Protein AF-A0A834NPL3-F1 (afdb_monomer_lite)

pLDDT: mean 85.64, std 10.73, range [50.91, 97.0]

Sequence (136 aa):
MNFRSSIQLGEKVRLIFNPFYLKINKVISTVKNYGMPEKFKGTILERWGNYWKNLYIDYKEVTIETIKDCKSHPIRTSIYSTGSTYYLYKHNPDEDSFREHLLENAIKLMQVGETIRNEISVQHVEILEKYYNEGL

InterPro domains:
  IPR019322 Mitochondrial import inner membrane translocase subunit Tim29 [PF10171] (36-135)
  IPR019322 Mitochondrial import inner membrane translocase subunit Tim29 [PTHR21435] (29-135)

Organism: Vespula germanica (NCBI:txid30212)

Secondary structure (DSSP, 8-state):
--HHHHHHHHHHHHHHHHHHHHHHHHHHHHHHH-PPPGGGTTSHHHHHHHHHHHHHHHHHHHHHHHHHHHHHSHHHHHHHHHHHHHHHHHT---HHHHHHHHHHHHHHHHHS-GGGS-HHHHHHHHHHHHHHHHT-

Radius of gyration: 26.58 Å; chains: 1; bounding box: 46×53×66 Å

Structure (mmCIF, N/CA/C/O backbone):
data_AF-A0A834NPL3-F1
#
_entry.id   AF-A0A834NPL3-F1
#
loop_
_atom_site.group_PDB
_atom_site.id
_atom_site.type_symbol
_atom_site.label_atom_id
_atom_site.label_alt_id
_atom_site.label_comp_id
_atom_site.label_asym_id
_atom_site.label_entity_id
_atom_site.label_seq_id
_atom_site.pdbx_PDB_ins_code
_atom_site.Cartn_x
_atom_site.Cartn_y
_atom_site.Cartn_z
_atom_site.occupancy
_atom_site.B_iso_or_equiv
_atom_site.auth_seq_id
_atom_site.auth_comp_id
_atom_site.auth_asym_id
_atom_site.auth_atom_id
_atom_site.pdbx_PDB_model_num
ATOM 1 N N . MET A 1 1 ? -13.826 -30.489 -10.780 1.00 50.91 1 MET A N 1
ATOM 2 C CA . MET A 1 1 ? -13.382 -29.671 -11.932 1.00 50.91 1 MET A CA 1
ATOM 3 C C . MET A 1 1 ? -12.616 -30.590 -12.880 1.00 50.91 1 MET A C 1
ATOM 5 O O . MET A 1 1 ? -11.667 -31.218 -12.437 1.00 50.91 1 MET A O 1
ATOM 9 N N . ASN A 1 2 ? -13.081 -30.787 -14.119 1.00 55.06 2 ASN A N 1
ATOM 10 C CA . ASN A 1 2 ? -12.541 -31.815 -15.027 1.00 55.06 2 ASN A CA 1
ATOM 11 C C . ASN A 1 2 ? -11.184 -31.391 -15.623 1.00 55.06 2 ASN A C 1
ATOM 13 O O . ASN A 1 2 ? -11.044 -30.251 -16.060 1.00 55.06 2 ASN A O 1
ATOM 17 N N . PHE A 1 3 ? -10.219 -32.308 -15.742 1.00 55.22 3 PHE A N 1
ATOM 18 C CA . PHE A 1 3 ? -8.883 -32.068 -16.331 1.00 55.22 3 PHE A CA 1
ATOM 19 C C . PHE A 1 3 ? -8.929 -31.422 -17.735 1.00 55.22 3 PHE A C 1
ATOM 21 O O . PHE A 1 3 ? -8.100 -30.593 -18.101 1.00 55.22 3 PHE A O 1
ATOM 28 N N . ARG A 1 4 ? -9.974 -31.728 -18.512 1.00 60.25 4 ARG A N 1
ATOM 29 C CA . ARG A 1 4 ? -10.231 -31.124 -19.830 1.00 60.25 4 ARG A CA 1
ATOM 30 C C . ARG A 1 4 ? -10.608 -29.635 -19.751 1.00 60.25 4 ARG A C 1
ATOM 32 O O . ARG A 1 4 ? -10.244 -28.865 -20.634 1.00 60.25 4 ARG A O 1
ATOM 39 N N . SER A 1 5 ? -11.301 -29.226 -18.685 1.00 60.44 5 SER A N 1
ATOM 40 C CA . SER A 1 5 ? -11.709 -27.830 -18.463 1.00 60.44 5 SER A CA 1
ATOM 41 C C . SER A 1 5 ? -10.553 -26.938 -18.001 1.00 60.44 5 SER A C 1
ATOM 43 O O . SER A 1 5 ? -10.475 -25.786 -18.418 1.00 60.44 5 SER A O 1
ATOM 45 N N . SER A 1 6 ? -9.601 -27.473 -17.225 1.00 57.19 6 SER A N 1
ATOM 46 C CA . SER A 1 6 ? -8.390 -26.739 -16.831 1.00 57.19 6 SER A CA 1
ATOM 47 C C . SER A 1 6 ? -7.437 -26.510 -18.009 1.00 57.19 6 SER A C 1
ATOM 49 O O . SER A 1 6 ? -6.859 -25.430 -18.116 1.00 57.19 6 SER A O 1
ATOM 51 N N . ILE A 1 7 ? -7.324 -27.471 -18.935 1.00 61.69 7 ILE A N 1
ATOM 52 C CA . ILE A 1 7 ? -6.523 -27.316 -20.164 1.00 61.69 7 ILE A CA 1
ATOM 53 C C . ILE A 1 7 ? -7.130 -26.244 -21.084 1.00 61.69 7 ILE A C 1
ATOM 55 O O . ILE A 1 7 ? -6.421 -25.338 -21.518 1.00 61.69 7 ILE A O 1
ATOM 59 N N . GLN A 1 8 ? -8.448 -26.273 -21.312 1.00 65.81 8 GLN A N 1
ATOM 60 C CA . GLN A 1 8 ? -9.131 -25.254 -22.123 1.00 65.81 8 GLN A CA 1
ATOM 61 C C . GLN A 1 8 ? -9.025 -23.839 -21.534 1.00 65.81 8 GLN A C 1
ATOM 63 O O . GLN A 1 8 ? -8.908 -22.864 -22.279 1.00 65.81 8 GLN A O 1
ATOM 68 N N . LEU A 1 9 ? -9.061 -23.709 -20.205 1.00 63.19 9 LEU A N 1
ATOM 69 C CA . LEU A 1 9 ? -8.868 -22.424 -19.534 1.00 63.19 9 LEU A CA 1
ATOM 70 C C . LEU A 1 9 ? -7.439 -21.898 -19.742 1.00 63.19 9 LEU A C 1
ATOM 72 O O . LEU A 1 9 ? -7.266 -20.730 -20.086 1.00 63.19 9 LEU A O 1
ATOM 76 N N . GLY A 1 10 ? -6.430 -22.766 -19.609 1.00 65.12 10 GLY A N 1
ATOM 77 C CA . GLY A 1 10 ? -5.029 -22.422 -19.868 1.00 65.12 10 GLY A CA 1
ATOM 78 C C . GLY A 1 10 ? -4.787 -21.931 -21.299 1.00 65.12 10 GLY A C 1
ATOM 79 O O . GLY A 1 10 ? -4.093 -20.932 -21.503 1.00 65.12 10 GLY A O 1
ATOM 80 N N . GLU A 1 11 ? -5.415 -22.563 -22.293 1.00 66.44 11 GLU A N 1
ATOM 81 C CA . GLU A 1 11 ? -5.319 -22.131 -23.693 1.00 66.44 11 GLU A CA 1
ATOM 82 C C . GLU A 1 11 ? -6.018 -20.790 -23.957 1.00 66.44 11 GLU A C 1
ATOM 84 O O . GLU A 1 11 ? -5.444 -19.922 -24.615 1.00 66.44 11 GLU A O 1
ATOM 89 N N . LYS A 1 12 ? -7.208 -20.554 -23.389 1.00 66.31 12 LYS A N 1
ATOM 90 C CA . LYS A 1 12 ? -7.906 -19.259 -23.511 1.00 66.31 12 LYS A CA 1
ATOM 91 C C . LYS A 1 12 ? -7.125 -18.112 -22.873 1.00 66.31 12 LYS A C 1
ATOM 93 O O . LYS A 1 12 ? -6.987 -17.047 -23.475 1.00 66.31 12 LYS A O 1
ATOM 98 N N . VAL A 1 13 ? -6.561 -18.336 -21.686 1.00 65.50 13 VAL A N 1
ATOM 99 C CA . VAL A 1 13 ? -5.682 -17.362 -21.022 1.00 65.50 13 VAL A CA 1
ATOM 100 C C . VAL A 1 13 ? -4.447 -17.096 -21.887 1.00 65.50 13 VAL A C 1
ATOM 102 O O . VAL A 1 13 ? -4.065 -15.946 -22.099 1.00 65.50 13 VAL A O 1
ATOM 105 N N . ARG A 1 14 ? -3.843 -18.130 -22.478 1.00 64.38 14 ARG A N 1
ATOM 106 C CA . ARG A 1 14 ? -2.709 -17.957 -23.395 1.00 64.38 14 ARG A CA 1
ATOM 107 C C . ARG A 1 14 ? -3.069 -17.090 -24.608 1.00 64.38 14 ARG A C 1
ATOM 109 O O . ARG A 1 14 ? -2.278 -16.217 -24.964 1.00 64.38 14 ARG A O 1
ATOM 116 N N . LEU A 1 15 ? -4.251 -17.279 -25.197 1.00 66.00 15 LEU A N 1
ATOM 117 C CA . LEU A 1 15 ? -4.718 -16.528 -26.370 1.00 66.00 15 LEU A CA 1
ATOM 118 C C . LEU A 1 15 ? -4.986 -15.043 -26.085 1.00 66.00 15 LEU A C 1
ATOM 120 O O . LEU A 1 15 ? -4.658 -14.209 -26.922 1.00 66.00 15 LEU A O 1
ATOM 124 N N . ILE A 1 16 ? -5.518 -14.695 -24.910 1.00 67.62 16 ILE A N 1
ATOM 125 C CA . ILE A 1 16 ? -5.796 -13.294 -24.536 1.00 67.62 16 ILE A CA 1
ATOM 126 C C . ILE A 1 16 ? -4.499 -12.535 -24.213 1.00 67.62 16 ILE A C 1
ATOM 128 O O . ILE A 1 16 ? -4.332 -11.373 -24.582 1.00 67.62 16 ILE A O 1
ATOM 132 N N . PHE A 1 17 ? -3.542 -13.191 -23.554 1.00 66.25 17 PHE A N 1
ATOM 133 C CA . PHE A 1 17 ? -2.327 -12.526 -23.079 1.00 66.25 17 PHE A CA 1
ATOM 134 C C . PHE A 1 17 ? -1.218 -12.403 -24.131 1.00 66.25 17 PHE A C 1
ATOM 136 O O . PHE A 1 17 ? -0.402 -11.487 -24.040 1.00 66.25 17 PHE A O 1
ATOM 143 N N . ASN A 1 18 ? -1.149 -13.304 -25.112 1.00 71.69 18 ASN A N 1
ATOM 144 C CA . ASN A 1 18 ? -0.121 -13.264 -26.155 1.00 71.69 18 ASN A CA 1
ATOM 145 C C . ASN A 1 18 ? -0.133 -11.966 -27.001 1.00 71.69 18 ASN A C 1
ATOM 147 O O . ASN A 1 18 ? 0.921 -11.339 -27.129 1.00 71.69 18 ASN A O 1
ATOM 151 N N . PRO A 1 19 ? -1.282 -11.480 -27.518 1.00 74.12 19 PRO A N 1
ATOM 152 C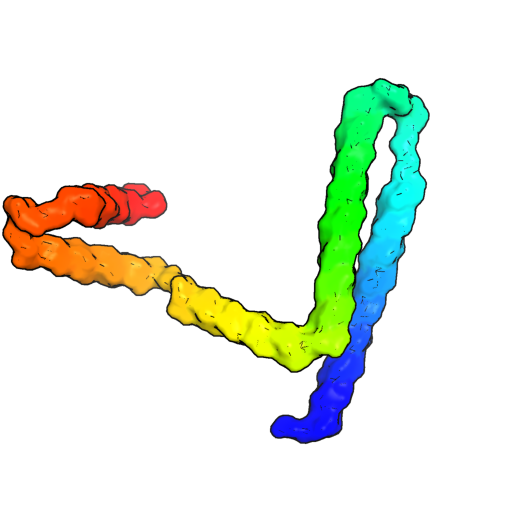 CA . PRO A 1 19 ? -1.313 -10.220 -28.265 1.00 74.12 19 PRO A CA 1
ATOM 153 C C . PRO A 1 19 ? -0.962 -9.015 -27.383 1.00 74.12 19 PRO A C 1
ATOM 155 O O . PRO A 1 19 ? -0.301 -8.083 -27.843 1.00 74.12 19 PRO A O 1
ATOM 158 N N . PHE A 1 20 ? -1.340 -9.045 -26.102 1.00 74.31 20 PHE A N 1
ATOM 159 C CA . PHE A 1 20 ? -1.002 -7.993 -25.145 1.00 74.31 20 PHE A CA 1
ATOM 160 C C . PHE A 1 20 ? 0.503 -7.940 -24.855 1.00 74.31 20 PHE A C 1
ATOM 162 O O . PHE A 1 20 ? 1.107 -6.871 -24.932 1.00 74.31 20 PHE A O 1
ATOM 169 N N . TYR A 1 21 ? 1.129 -9.094 -24.611 1.00 73.81 21 TYR A N 1
ATOM 170 C CA . TYR A 1 21 ? 2.573 -9.214 -24.400 1.00 73.81 21 TYR A CA 1
ATOM 171 C C . TYR A 1 21 ? 3.377 -8.688 -25.598 1.00 73.81 21 TYR A C 1
ATOM 173 O O . TYR A 1 21 ? 4.302 -7.891 -25.436 1.00 73.81 21 TYR A O 1
ATOM 181 N N . LEU A 1 22 ? 2.976 -9.064 -26.816 1.00 78.81 22 LEU A N 1
ATOM 182 C CA . LEU A 1 22 ? 3.604 -8.586 -28.050 1.00 78.81 22 LEU A CA 1
ATOM 183 C C . LEU A 1 22 ? 3.447 -7.068 -28.224 1.00 78.81 22 LEU A C 1
ATOM 185 O O . LEU A 1 22 ? 4.415 -6.379 -28.554 1.00 78.81 22 LEU A O 1
ATOM 189 N N . LYS A 1 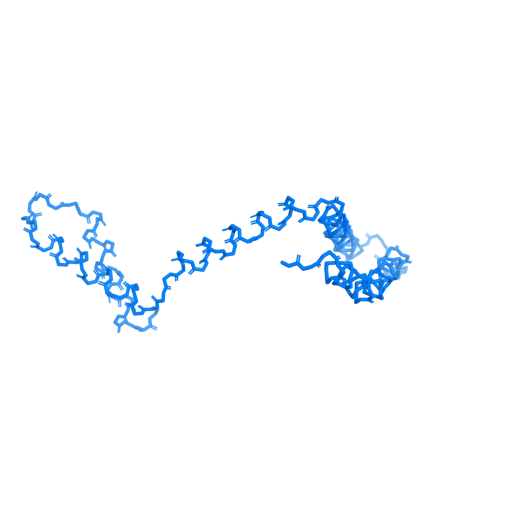23 ? 2.254 -6.524 -27.945 1.00 82.62 23 LYS A N 1
ATOM 190 C CA . LYS A 1 23 ? 1.988 -5.077 -27.996 1.00 82.62 23 LYS A CA 1
ATOM 191 C C . LYS A 1 23 ? 2.839 -4.310 -26.982 1.00 82.62 23 LYS A C 1
ATOM 193 O O . LYS A 1 23 ? 3.404 -3.270 -27.313 1.00 82.62 23 LYS A O 1
ATOM 198 N N . ILE A 1 24 ? 2.974 -4.837 -25.768 1.00 80.31 24 ILE A N 1
ATOM 199 C CA . ILE A 1 24 ? 3.797 -4.258 -24.703 1.00 80.31 24 ILE A CA 1
ATOM 200 C C . ILE A 1 24 ? 5.268 -4.202 -25.109 1.00 80.31 24 ILE A 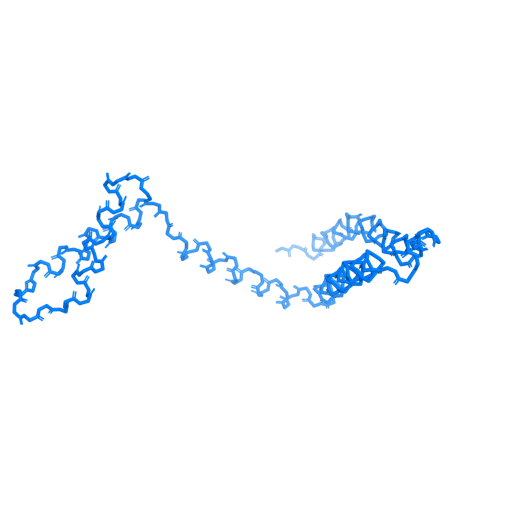C 1
ATOM 202 O O . ILE A 1 24 ? 5.869 -3.129 -25.004 1.00 80.31 24 ILE A O 1
ATOM 206 N N . ASN A 1 25 ? 5.827 -5.314 -25.592 1.00 82.25 25 ASN A N 1
ATOM 207 C CA . ASN A 1 25 ? 7.229 -5.382 -26.008 1.00 82.25 25 ASN A CA 1
ATOM 208 C C . ASN A 1 25 ? 7.520 -4.436 -27.172 1.00 82.25 25 ASN A C 1
ATOM 210 O O . ASN A 1 25 ? 8.556 -3.777 -27.177 1.00 82.25 25 ASN A O 1
ATOM 214 N N . LYS A 1 26 ? 6.582 -4.312 -28.120 1.00 86.50 26 LYS A N 1
ATOM 215 C CA . LYS A 1 26 ? 6.682 -3.345 -29.217 1.00 86.50 26 LYS A CA 1
ATOM 216 C C . LYS A 1 26 ? 6.768 -1.909 -28.696 1.00 86.50 26 LYS A C 1
ATOM 218 O O . LYS A 1 26 ? 7.612 -1.148 -29.142 1.00 86.50 26 LYS A O 1
ATOM 223 N N . VAL A 1 27 ? 5.936 -1.541 -27.721 1.00 83.75 27 VAL A N 1
ATOM 224 C CA . VAL A 1 27 ? 5.997 -0.199 -27.117 1.00 83.75 27 VAL A CA 1
ATOM 225 C C . VAL A 1 27 ? 7.305 0.006 -26.347 1.00 83.75 27 VAL A C 1
ATOM 227 O O . VAL A 1 27 ? 7.877 1.086 -26.421 1.00 83.75 27 VAL A O 1
ATOM 230 N N . ILE A 1 28 ? 7.810 -1.011 -25.634 1.00 83.12 28 ILE A N 1
ATOM 231 C CA . ILE A 1 28 ? 9.119 -0.919 -24.958 1.00 83.12 28 ILE A CA 1
ATOM 232 C C . ILE A 1 28 ? 10.227 -0.665 -25.969 1.00 83.12 28 ILE A C 1
ATOM 234 O O . ILE A 1 28 ? 11.023 0.243 -25.758 1.00 83.12 28 ILE A O 1
ATOM 238 N N . SER A 1 29 ? 10.284 -1.429 -27.061 1.00 84.19 29 SER A N 1
ATOM 239 C CA . SER A 1 29 ? 11.335 -1.249 -28.061 1.00 84.19 29 SER A CA 1
ATOM 240 C C . SER A 1 29 ? 11.240 0.118 -28.736 1.00 84.19 29 SER A C 1
ATOM 242 O O . SER A 1 29 ? 12.265 0.763 -28.935 1.00 84.19 29 SER A O 1
ATOM 244 N N . THR A 1 30 ? 10.031 0.627 -28.995 1.00 86.56 30 THR A N 1
ATOM 245 C CA . THR A 1 30 ? 9.836 1.998 -29.490 1.00 86.56 30 THR A CA 1
ATOM 246 C C . THR A 1 30 ? 10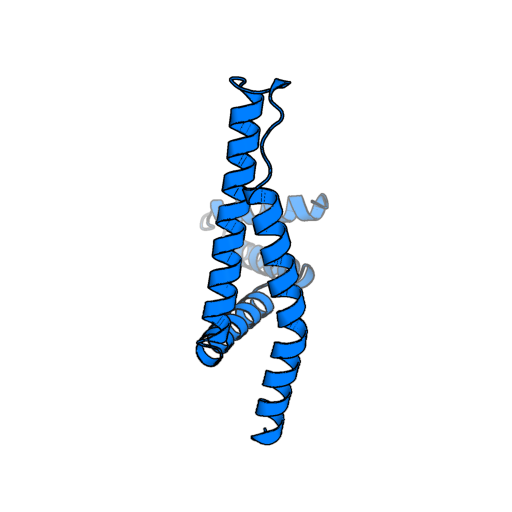.350 3.048 -28.504 1.00 86.56 30 THR A C 1
ATOM 248 O O . THR A 1 30 ? 11.083 3.943 -28.910 1.00 86.56 30 THR A O 1
ATOM 251 N N . VAL A 1 31 ? 10.023 2.932 -27.213 1.00 84.88 31 VAL A N 1
ATOM 252 C CA . VAL A 1 31 ? 10.484 3.880 -26.183 1.00 84.88 31 VAL A CA 1
ATOM 253 C C . VAL A 1 31 ? 11.999 3.784 -25.980 1.00 84.88 31 VAL A C 1
ATOM 255 O O . VAL A 1 31 ? 12.669 4.812 -25.918 1.00 84.88 31 VAL A O 1
ATOM 258 N N . LYS A 1 32 ? 12.572 2.574 -25.957 1.00 84.19 32 LYS A N 1
ATOM 259 C CA . LYS A 1 32 ? 14.027 2.349 -25.885 1.00 84.19 32 LYS A CA 1
ATOM 260 C C . LYS A 1 32 ? 14.759 2.999 -27.056 1.00 84.19 32 LYS A C 1
ATOM 262 O O . LYS A 1 32 ? 15.749 3.694 -26.832 1.00 84.19 32 LYS A O 1
ATOM 267 N N . ASN A 1 33 ? 14.228 2.853 -28.267 1.00 84.25 33 ASN A N 1
ATOM 268 C CA . ASN A 1 33 ? 14.825 3.394 -29.488 1.00 84.25 33 ASN A CA 1
ATOM 269 C C . ASN A 1 33 ? 14.522 4.883 -29.715 1.00 84.25 33 ASN A C 1
ATOM 271 O O . ASN A 1 33 ? 15.103 5.490 -30.611 1.00 84.25 33 ASN A O 1
ATOM 275 N N . TYR A 1 34 ? 13.634 5.488 -28.922 1.00 81.62 34 TYR A N 1
ATOM 276 C CA . TYR A 1 34 ? 13.347 6.915 -29.010 1.00 81.62 34 TYR A CA 1
ATOM 277 C C . TYR A 1 34 ? 14.563 7.727 -28.545 1.00 81.62 34 TYR A C 1
ATOM 279 O O . TYR A 1 34 ? 14.902 7.729 -27.358 1.00 81.62 34 TYR A O 1
ATOM 287 N N . GLY A 1 35 ? 15.232 8.388 -29.488 1.00 75.12 35 GLY A N 1
ATOM 288 C CA . GLY A 1 35 ? 16.276 9.373 -29.221 1.00 75.12 35 GLY A CA 1
ATOM 289 C C . GLY A 1 35 ? 15.669 10.763 -29.052 1.00 75.12 35 GLY A C 1
ATOM 290 O O . GLY A 1 35 ? 14.811 11.166 -29.836 1.00 75.12 35 GLY A O 1
ATOM 291 N N . MET A 1 36 ? 16.110 11.496 -28.031 1.00 77.06 36 MET A N 1
ATOM 292 C CA . MET A 1 36 ? 15.704 12.888 -27.834 1.00 77.06 36 MET A CA 1
ATOM 293 C C . MET A 1 36 ? 16.223 13.750 -29.008 1.00 77.06 36 MET A C 1
ATOM 295 O O . MET A 1 36 ? 17.352 13.526 -29.451 1.00 77.06 36 MET A O 1
ATOM 299 N N . PRO A 1 37 ? 15.446 14.724 -29.529 1.00 79.25 37 PRO A N 1
ATOM 300 C CA . PRO A 1 37 ? 15.899 15.579 -30.625 1.00 79.25 37 PRO A CA 1
ATOM 301 C C . PRO A 1 37 ? 17.192 16.323 -30.270 1.00 79.25 37 PRO A C 1
ATOM 303 O O . PRO A 1 37 ? 17.330 16.820 -29.151 1.00 79.25 37 PRO A O 1
ATOM 306 N N . GLU A 1 38 ? 18.095 16.497 -31.242 1.00 75.88 38 GLU A N 1
ATOM 307 C CA . GLU A 1 38 ? 19.401 17.155 -31.035 1.00 75.88 38 GLU A CA 1
ATOM 308 C C . GLU A 1 38 ? 19.289 18.568 -30.447 1.00 75.88 38 GLU A C 1
ATOM 310 O O . GLU A 1 38 ? 20.168 19.003 -29.709 1.00 75.88 38 GLU A O 1
ATOM 315 N N . LYS A 1 39 ? 18.161 19.247 -30.691 1.00 76.38 39 LYS A N 1
ATOM 316 C CA . LYS A 1 39 ? 17.842 20.581 -30.156 1.00 76.38 39 LYS A CA 1
ATOM 317 C C . LYS A 1 39 ? 17.830 20.653 -28.624 1.00 76.38 39 LYS A C 1
ATOM 319 O O . LYS A 1 39 ? 17.975 21.739 -28.079 1.00 76.38 39 LYS A O 1
ATOM 324 N N . PHE A 1 40 ? 17.638 19.526 -27.938 1.00 76.00 40 PHE A N 1
ATOM 325 C CA . PHE A 1 40 ? 17.574 19.461 -26.475 1.00 76.00 40 PHE A CA 1
ATOM 326 C C . PHE A 1 40 ? 18.796 18.781 -25.847 1.00 76.00 40 PHE A C 1
ATOM 328 O O . PHE A 1 40 ? 18.857 18.650 -24.624 1.00 76.00 40 PHE A O 1
ATOM 335 N N . LYS A 1 41 ? 19.779 18.376 -26.655 1.00 75.81 41 LYS A N 1
ATOM 336 C CA . LYS A 1 41 ? 20.981 17.671 -26.202 1.00 75.81 41 LYS A CA 1
ATOM 337 C C . LYS A 1 41 ? 21.839 18.573 -25.300 1.00 75.81 41 LYS A C 1
ATOM 339 O O . LYS A 1 41 ? 22.087 19.729 -25.620 1.00 75.81 41 LYS A O 1
ATOM 344 N N . GLY A 1 42 ? 22.271 18.058 -24.155 1.00 77.06 42 GLY A N 1
ATOM 345 C CA . GLY A 1 42 ? 23.010 18.755 -23.101 1.00 77.06 42 GLY A CA 1
ATOM 346 C C . GLY A 1 42 ? 22.149 19.533 -22.098 1.00 77.06 42 GLY A C 1
ATOM 347 O O . GLY A 1 42 ? 22.690 20.059 -21.126 1.00 77.06 42 GLY A O 1
ATOM 348 N N . THR A 1 43 ? 20.827 19.612 -22.289 1.00 86.75 43 THR A N 1
ATOM 349 C CA . THR A 1 43 ? 19.947 20.431 -21.436 1.00 86.75 43 THR A CA 1
ATOM 350 C C . THR A 1 43 ? 19.356 19.654 -20.254 1.00 86.75 43 THR A C 1
ATOM 352 O O . THR A 1 43 ? 19.308 18.423 -20.234 1.00 86.75 43 THR A O 1
ATOM 355 N N . ILE A 1 44 ? 18.834 20.385 -19.261 1.00 87.00 44 ILE A N 1
ATOM 356 C CA . ILE A 1 44 ? 18.067 19.810 -18.140 1.00 87.00 44 ILE A CA 1
ATOM 357 C C . ILE A 1 44 ? 16.858 19.006 -18.656 1.00 87.00 44 ILE A C 1
ATOM 359 O O . ILE A 1 44 ? 16.507 17.980 -18.076 1.00 87.00 44 ILE A O 1
ATOM 363 N N . LEU A 1 45 ? 16.268 19.419 -19.784 1.00 86.00 45 LEU A N 1
ATOM 364 C CA . LEU A 1 45 ? 15.117 18.755 -20.395 1.00 86.00 45 LEU A CA 1
ATOM 365 C C . LEU A 1 45 ? 15.470 17.376 -20.977 1.00 86.00 45 LEU A C 1
ATOM 367 O O . LEU A 1 45 ? 14.679 16.443 -20.853 1.00 86.00 45 LEU A O 1
ATOM 371 N N . GLU A 1 46 ? 16.672 17.206 -21.538 1.00 86.50 46 GLU A N 1
ATOM 372 C CA . GLU A 1 46 ? 17.171 15.881 -21.933 1.00 86.50 46 GLU A CA 1
ATOM 373 C C . GLU A 1 46 ? 17.346 14.971 -20.716 1.00 86.50 46 GLU A C 1
ATOM 375 O O . GLU A 1 46 ? 16.896 13.827 -20.738 1.00 86.50 46 GLU A O 1
ATOM 380 N N . ARG A 1 47 ? 17.951 15.475 -19.632 1.00 86.56 47 ARG A N 1
ATOM 381 C CA . ARG A 1 47 ? 18.142 14.688 -18.401 1.00 86.56 47 ARG A CA 1
ATOM 382 C C . ARG A 1 47 ? 16.808 14.236 -17.808 1.00 86.56 47 ARG A C 1
ATOM 384 O O . ARG A 1 47 ? 16.670 13.073 -17.440 1.00 86.56 47 ARG A O 1
ATOM 391 N N . TRP A 1 48 ? 15.823 15.130 -17.767 1.00 90.81 48 TRP A N 1
ATOM 392 C CA . TRP A 1 48 ? 14.479 14.835 -17.274 1.00 90.81 48 TRP A CA 1
ATOM 393 C C . TRP A 1 48 ? 13.741 13.832 -18.171 1.00 90.81 48 TRP A C 1
ATOM 395 O O . TRP A 1 48 ? 13.176 12.860 -17.675 1.00 90.81 48 TRP A O 1
ATOM 405 N N . GLY A 1 49 ? 13.804 14.001 -19.496 1.00 88.81 49 GLY A N 1
ATOM 406 C CA . GLY A 1 49 ? 13.212 13.051 -20.440 1.00 88.81 49 GLY A CA 1
ATOM 407 C C . GLY A 1 49 ? 13.850 11.660 -20.368 1.00 88.81 49 GLY A C 1
ATOM 408 O O . GLY A 1 49 ? 13.135 10.660 -20.344 1.00 88.81 49 GLY A O 1
ATOM 409 N N . ASN A 1 50 ? 15.180 11.586 -20.259 1.00 87.94 50 ASN A N 1
ATOM 410 C CA . ASN A 1 50 ? 15.899 10.324 -20.076 1.00 87.94 50 ASN A CA 1
ATOM 411 C C . ASN A 1 50 ? 15.537 9.649 -18.749 1.00 87.94 50 ASN A C 1
ATOM 413 O O . ASN A 1 50 ? 15.360 8.434 -18.718 1.00 87.94 50 ASN A O 1
ATOM 417 N N . TYR A 1 51 ? 15.369 10.425 -17.675 1.00 90.38 51 TYR A N 1
ATOM 418 C CA . TYR A 1 51 ? 14.913 9.907 -16.388 1.00 90.38 51 TYR A CA 1
ATOM 419 C C . TYR A 1 51 ? 13.538 9.238 -16.501 1.00 90.38 51 TYR A C 1
ATOM 421 O O . TYR A 1 51 ? 13.410 8.061 -16.174 1.00 90.38 51 TYR A O 1
ATOM 429 N N . TRP A 1 52 ? 12.527 9.933 -17.035 1.00 92.75 52 TRP A N 1
ATOM 430 C CA . TRP A 1 52 ? 11.182 9.360 -17.187 1.00 92.75 52 TRP A CA 1
ATOM 431 C C . TRP A 1 52 ? 11.139 8.181 -18.153 1.00 92.75 52 TRP A C 1
ATOM 433 O O . TRP A 1 52 ? 10.412 7.217 -17.916 1.00 92.75 52 TRP A O 1
ATOM 443 N N . LYS A 1 53 ? 11.932 8.235 -19.228 1.00 89.38 53 LYS A N 1
ATOM 444 C CA . LYS A 1 53 ? 12.086 7.123 -20.168 1.00 89.38 53 LYS A CA 1
ATOM 445 C C . LYS A 1 53 ? 12.615 5.876 -19.462 1.00 89.38 53 LYS A C 1
ATOM 447 O O . LYS A 1 53 ? 12.032 4.807 -19.628 1.00 89.38 53 LYS A O 1
ATOM 452 N N . ASN A 1 54 ? 13.687 6.013 -18.687 1.00 91.12 54 ASN A N 1
ATOM 453 C CA . ASN A 1 54 ? 14.281 4.892 -17.964 1.00 91.12 54 ASN A CA 1
ATOM 454 C C . ASN A 1 54 ? 13.328 4.375 -16.884 1.00 91.12 54 ASN A C 1
ATOM 456 O O . ASN A 1 54 ? 13.042 3.186 -16.858 1.00 91.12 54 ASN A O 1
ATOM 460 N N . LEU A 1 55 ? 12.711 5.272 -16.109 1.00 92.94 55 LEU A N 1
ATOM 461 C CA . LEU A 1 55 ? 11.719 4.913 -15.096 1.00 92.94 55 LEU A CA 1
ATOM 462 C C . LEU A 1 55 ? 10.560 4.100 -15.695 1.00 92.94 55 LEU A C 1
ATOM 464 O O . LEU A 1 55 ? 10.163 3.069 -15.155 1.00 92.94 55 LEU A O 1
ATOM 468 N N . TYR A 1 56 ? 10.030 4.538 -16.841 1.00 89.75 56 TYR A N 1
ATOM 469 C CA . TYR A 1 56 ? 8.978 3.812 -17.549 1.00 89.75 56 TYR A CA 1
ATOM 470 C C . TYR A 1 56 ? 9.431 2.417 -17.994 1.00 89.75 56 TYR A C 1
ATOM 472 O O . TYR A 1 56 ? 8.660 1.463 -17.887 1.00 89.75 56 TYR A O 1
ATOM 480 N N . ILE A 1 57 ? 10.654 2.294 -18.518 1.00 90.56 57 ILE A N 1
ATOM 481 C CA . ILE A 1 57 ? 11.216 1.007 -18.941 1.00 90.56 57 ILE A CA 1
ATOM 482 C C . ILE A 1 57 ? 11.334 0.070 -17.736 1.00 90.56 57 ILE A C 1
ATOM 484 O O . ILE A 1 57 ? 10.816 -1.043 -17.812 1.00 90.56 57 ILE A O 1
ATOM 488 N N . ASP A 1 58 ? 11.904 0.541 -16.629 1.00 93.00 58 ASP A N 1
ATOM 489 C CA . ASP A 1 58 ? 12.169 -0.265 -15.435 1.00 93.00 58 ASP A CA 1
ATOM 490 C C . ASP A 1 58 ? 10.873 -0.832 -14.834 1.00 93.00 58 ASP A C 1
ATOM 492 O O . ASP A 1 58 ? 10.717 -2.048 -14.702 1.00 93.00 58 ASP A O 1
ATOM 496 N N . TYR A 1 59 ? 9.876 0.020 -14.554 1.00 90.69 59 TYR A N 1
ATOM 497 C CA . TYR A 1 59 ? 8.589 -0.436 -14.005 1.00 90.69 59 TYR A CA 1
ATOM 498 C C . TYR A 1 59 ? 7.874 -1.422 -14.928 1.00 90.69 59 TYR A C 1
ATOM 500 O O . TYR A 1 59 ? 7.213 -2.369 -14.482 1.00 90.69 59 TYR A O 1
ATOM 508 N N . LYS A 1 60 ? 7.980 -1.201 -16.237 1.00 87.44 60 LYS A N 1
ATOM 509 C CA . LYS A 1 60 ? 7.305 -2.041 -17.217 1.00 87.44 60 LYS A CA 1
ATOM 510 C C . LYS A 1 60 ? 7.997 -3.391 -17.383 1.00 87.44 60 LYS A C 1
ATOM 512 O O . LYS A 1 60 ? 7.301 -4.392 -17.548 1.00 87.44 60 LYS A O 1
ATOM 517 N N . GLU A 1 61 ? 9.323 -3.437 -17.313 1.00 89.50 61 GLU A N 1
ATOM 518 C CA . GLU A 1 61 ? 10.090 -4.685 -17.293 1.00 89.50 61 GLU A CA 1
ATOM 519 C C . GLU A 1 61 ? 9.764 -5.511 -16.051 1.00 89.50 61 GLU A C 1
ATOM 521 O O . GLU A 1 61 ? 9.358 -6.665 -16.201 1.00 89.50 61 GLU A O 1
ATOM 526 N N . VAL A 1 62 ? 9.770 -4.896 -14.863 1.00 93.62 62 VAL A N 1
ATOM 527 C CA . VAL A 1 62 ? 9.343 -5.552 -13.613 1.00 93.62 62 VAL A CA 1
ATOM 528 C C . VAL A 1 62 ? 7.930 -6.122 -13.743 1.00 93.62 62 VAL A C 1
ATOM 530 O O . VAL A 1 62 ? 7.675 -7.265 -13.363 1.00 93.62 62 VAL A O 1
ATOM 533 N N . THR A 1 63 ? 7.001 -5.368 -14.339 1.00 89.00 63 THR A N 1
ATOM 534 C CA . THR A 1 63 ? 5.620 -5.835 -14.547 1.00 89.00 63 THR A CA 1
ATOM 535 C C . THR A 1 63 ? 5.570 -7.066 -15.457 1.00 89.00 63 THR A C 1
ATOM 537 O O . THR A 1 63 ? 4.854 -8.029 -15.183 1.00 89.00 63 THR A O 1
ATOM 540 N N . ILE A 1 64 ? 6.333 -7.060 -16.552 1.00 88.25 64 ILE A N 1
ATOM 541 C CA . ILE A 1 64 ? 6.402 -8.186 -17.488 1.00 88.25 64 ILE A CA 1
ATOM 542 C C . ILE A 1 64 ? 6.985 -9.426 -16.822 1.00 88.25 64 ILE A C 1
ATOM 544 O O . ILE A 1 64 ? 6.453 -10.521 -17.009 1.00 88.25 64 ILE A O 1
ATOM 548 N N . GLU A 1 65 ? 8.085 -9.266 -16.096 1.00 89.62 65 GLU A N 1
ATOM 549 C CA . GLU A 1 65 ? 8.748 -10.359 -15.391 1.00 89.62 65 GLU A CA 1
ATOM 550 C C . GLU A 1 65 ? 7.842 -10.941 -14.314 1.00 89.62 65 GLU A C 1
ATOM 552 O O . GLU A 1 65 ? 7.665 -12.155 -14.271 1.00 89.62 65 GLU A O 1
ATOM 557 N N . THR A 1 66 ? 7.151 -10.087 -13.559 1.00 89.81 66 THR A N 1
ATOM 558 C CA . THR A 1 66 ? 6.138 -10.507 -12.585 1.00 89.81 66 THR A CA 1
ATOM 559 C C . THR A 1 66 ? 5.039 -11.333 -13.254 1.00 89.81 66 THR A C 1
ATOM 561 O O . THR A 1 66 ? 4.718 -12.426 -12.798 1.00 89.81 66 THR A O 1
ATOM 564 N N . ILE A 1 67 ? 4.493 -10.880 -14.391 1.00 87.69 67 ILE A N 1
ATOM 565 C CA . ILE A 1 67 ? 3.467 -11.638 -15.129 1.00 87.69 67 ILE A CA 1
ATOM 566 C C . ILE A 1 67 ? 4.012 -12.986 -15.625 1.00 87.69 67 ILE A C 1
ATOM 568 O O . ILE A 1 67 ? 3.278 -13.978 -15.644 1.00 87.69 67 ILE A O 1
ATOM 572 N N . LYS A 1 68 ? 5.275 -13.039 -16.062 1.00 87.56 68 LYS A N 1
ATOM 573 C CA . LYS A 1 68 ? 5.923 -14.293 -16.470 1.00 87.56 68 LYS A CA 1
ATOM 574 C C . LYS A 1 68 ? 6.073 -15.243 -15.283 1.00 87.56 68 LYS A C 1
ATOM 576 O O . LYS A 1 68 ? 5.711 -16.407 -15.431 1.00 87.56 68 LYS A O 1
ATOM 581 N N . ASP A 1 69 ? 6.519 -14.749 -14.131 1.00 88.75 69 ASP A N 1
ATOM 582 C CA . ASP A 1 69 ? 6.658 -15.551 -12.912 1.00 88.75 69 ASP A CA 1
ATOM 583 C C . ASP A 1 69 ? 5.303 -16.086 -12.421 1.00 88.75 69 ASP A C 1
ATOM 585 O O . ASP A 1 69 ? 5.151 -17.273 -12.122 1.00 88.75 69 ASP A O 1
ATOM 589 N N . CYS A 1 70 ? 4.260 -15.251 -12.478 1.00 87.69 70 CYS A N 1
ATOM 590 C CA . CYS A 1 70 ? 2.893 -15.676 -12.194 1.00 87.69 70 CYS A CA 1
ATOM 591 C C . CYS A 1 70 ? 2.423 -16.833 -13.091 1.00 87.69 70 CYS A C 1
ATOM 593 O O . CYS A 1 70 ? 1.623 -17.669 -12.671 1.00 87.69 70 CYS A O 1
ATOM 595 N N . LYS A 1 71 ? 2.908 -16.897 -14.338 1.00 83.06 71 LYS A N 1
ATOM 596 C CA . LYS A 1 71 ? 2.583 -17.978 -15.280 1.00 83.06 71 LYS A CA 1
ATOM 597 C C . LYS A 1 71 ? 3.415 -19.233 -15.068 1.00 83.06 71 LYS A C 1
ATOM 599 O O . LYS A 1 71 ? 2.899 -20.315 -15.336 1.00 83.06 71 LYS A O 1
ATOM 604 N N . SER A 1 72 ? 4.669 -19.116 -14.632 1.00 90.00 72 SER A N 1
ATOM 605 C CA . SER A 1 72 ? 5.474 -20.291 -14.283 1.00 90.00 72 SER A CA 1
ATOM 606 C C . SER A 1 72 ? 4.989 -20.948 -12.993 1.00 90.00 72 SER A C 1
ATOM 608 O O . SER A 1 72 ? 5.100 -22.163 -12.860 1.00 90.00 72 SER A O 1
ATOM 610 N N . HIS A 1 73 ? 4.384 -20.177 -12.083 1.00 89.44 73 HIS A N 1
ATOM 611 C CA . HIS A 1 73 ? 3.938 -20.658 -10.773 1.00 89.44 73 HIS A CA 1
ATOM 612 C C . HIS A 1 73 ? 2.438 -20.412 -10.506 1.00 89.44 73 HIS A C 1
ATOM 614 O O . HIS A 1 73 ? 2.084 -19.829 -9.477 1.00 89.44 73 HIS A O 1
ATOM 620 N N . PRO A 1 74 ? 1.518 -20.903 -11.364 1.00 86.12 74 PRO A N 1
ATOM 621 C CA . PRO A 1 74 ? 0.107 -20.517 -11.323 1.00 86.12 74 PRO A CA 1
ATOM 622 C C . PRO A 1 74 ? -0.581 -20.891 -10.006 1.00 86.12 74 PRO A C 1
ATOM 624 O O . PRO A 1 74 ? -1.371 -20.110 -9.492 1.00 86.12 74 PRO A O 1
ATOM 627 N N . ILE A 1 75 ? -0.245 -22.044 -9.413 1.00 89.50 75 ILE A N 1
ATOM 628 C CA . ILE A 1 75 ? -0.833 -22.492 -8.138 1.00 89.50 75 ILE A CA 1
ATOM 629 C C . ILE A 1 75 ? -0.447 -21.538 -7.003 1.00 89.50 75 ILE A C 1
ATOM 631 O O . ILE A 1 75 ? -1.309 -21.065 -6.265 1.00 89.50 75 ILE A O 1
ATOM 635 N N . ARG A 1 76 ? 0.848 -21.222 -6.884 1.00 88.12 76 ARG A N 1
ATOM 636 C CA . ARG A 1 76 ? 1.371 -20.324 -5.847 1.00 88.12 76 ARG A CA 1
ATOM 637 C C . ARG A 1 76 ? 0.774 -18.927 -5.997 1.00 88.12 76 ARG A C 1
ATOM 639 O O . ARG A 1 76 ? 0.305 -18.354 -5.018 1.00 88.12 76 ARG A O 1
ATOM 646 N N . THR A 1 77 ? 0.733 -18.412 -7.223 1.00 91.94 77 THR A N 1
ATOM 647 C CA . THR A 1 77 ? 0.121 -17.117 -7.521 1.00 91.94 77 THR A CA 1
ATOM 648 C C . THR A 1 77 ? -1.363 -17.100 -7.193 1.00 91.94 77 THR A C 1
ATOM 650 O O . THR A 1 77 ? -1.813 -16.137 -6.584 1.00 91.94 77 THR A O 1
ATOM 653 N N . SER A 1 78 ? -2.118 -18.149 -7.531 1.00 90.94 78 SER A N 1
ATOM 654 C CA . SER A 1 78 ? -3.541 -18.227 -7.190 1.00 90.94 78 SER A CA 1
ATOM 655 C C . SER A 1 78 ? -3.781 -18.232 -5.684 1.00 90.94 78 SER A C 1
ATOM 657 O O . SER A 1 78 ? -4.703 -17.563 -5.231 1.00 90.94 78 SER A O 1
ATOM 659 N N . ILE A 1 79 ? -2.965 -18.940 -4.896 1.00 93.38 79 ILE A N 1
ATOM 660 C CA . ILE A 1 79 ? -3.100 -18.951 -3.430 1.00 93.38 79 ILE A CA 1
ATOM 661 C C . ILE A 1 79 ? -2.875 -17.547 -2.863 1.00 93.38 79 ILE A C 1
ATOM 663 O O . ILE A 1 79 ? -3.699 -17.064 -2.089 1.00 93.38 79 ILE A O 1
ATOM 667 N N . TYR A 1 80 ? -1.800 -16.869 -3.275 1.00 93.06 80 TYR A N 1
ATOM 668 C CA . TYR A 1 80 ? -1.535 -15.513 -2.794 1.00 93.06 80 TYR A CA 1
ATOM 669 C C . TYR A 1 80 ? -2.595 -14.521 -3.262 1.00 93.06 80 TYR A C 1
ATOM 671 O O . TYR A 1 80 ? -3.093 -13.751 -2.450 1.00 93.06 80 TYR A O 1
ATOM 679 N N . SER A 1 81 ? -2.981 -14.550 -4.540 1.00 91.94 81 SER A N 1
ATOM 680 C CA . SER A 1 81 ? -3.958 -13.598 -5.067 1.00 91.94 81 SER A CA 1
ATOM 681 C C . SER A 1 81 ? -5.322 -13.775 -4.409 1.00 91.94 81 SER A C 1
ATOM 683 O O . SER A 1 81 ? -5.902 -12.800 -3.947 1.00 91.94 81 SER A O 1
ATOM 685 N N . THR A 1 82 ? -5.812 -15.011 -4.291 1.00 93.06 82 THR A N 1
ATOM 686 C CA . THR A 1 82 ? -7.113 -15.282 -3.664 1.00 93.06 82 THR A CA 1
ATOM 687 C C . THR A 1 82 ? -7.103 -14.975 -2.173 1.00 93.06 82 THR A C 1
ATOM 689 O O . THR A 1 82 ? -8.044 -14.351 -1.692 1.00 93.06 82 THR A O 1
ATOM 692 N N . GLY A 1 83 ? -6.035 -15.338 -1.454 1.00 93.56 83 GLY A N 1
ATOM 693 C CA . GLY A 1 83 ? -5.879 -15.011 -0.038 1.00 93.56 83 GLY A CA 1
ATOM 694 C C . GLY A 1 83 ? -5.876 -13.503 0.208 1.00 93.56 83 GLY A C 1
ATOM 695 O O . GLY A 1 83 ? -6.630 -13.018 1.049 1.00 93.56 83 GLY A O 1
ATOM 696 N N . SER A 1 84 ? -5.093 -12.751 -0.571 1.00 92.56 84 SER A N 1
ATOM 697 C CA . SER A 1 84 ? -5.049 -11.290 -0.478 1.00 92.56 84 SER A CA 1
ATOM 698 C C . SER A 1 84 ? -6.385 -10.651 -0.846 1.00 92.56 84 SER A C 1
ATOM 700 O O . SER A 1 84 ? -6.879 -9.822 -0.092 1.00 92.56 84 SER A O 1
ATOM 702 N N . THR A 1 85 ? -7.007 -11.044 -1.961 1.00 93.81 85 THR A N 1
ATOM 703 C CA . THR A 1 85 ? -8.305 -10.489 -2.373 1.00 93.81 85 THR A CA 1
ATOM 704 C C . THR A 1 85 ? -9.398 -10.794 -1.356 1.00 93.81 85 THR A C 1
ATOM 706 O O . THR A 1 85 ? -10.176 -9.905 -1.033 1.00 93.81 85 THR A O 1
ATOM 709 N N . TYR A 1 86 ? -9.450 -12.014 -0.816 1.00 94.44 86 TYR A N 1
ATOM 710 C CA . TYR A 1 86 ? -10.422 -12.374 0.214 1.00 94.44 86 TYR A CA 1
ATOM 711 C C . TYR A 1 86 ? -10.205 -11.579 1.503 1.00 94.44 86 TYR A C 1
ATOM 713 O O . TYR A 1 86 ? -11.167 -11.06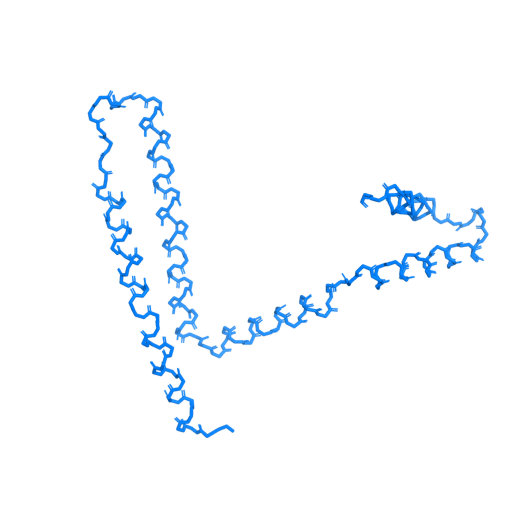7 2.069 1.00 94.44 86 TYR A O 1
ATOM 721 N N . TYR A 1 87 ? -8.954 -11.448 1.951 1.00 93.94 87 TYR A N 1
ATOM 722 C CA . TYR A 1 87 ? -8.623 -10.667 3.139 1.00 93.94 87 TYR A CA 1
ATOM 723 C C . TYR A 1 87 ? -9.023 -9.200 2.967 1.00 93.94 87 TYR A C 1
ATOM 725 O O . TYR A 1 87 ? -9.715 -8.653 3.819 1.00 93.94 87 TYR A O 1
ATOM 733 N N . LEU A 1 88 ? -8.650 -8.590 1.838 1.00 92.12 88 LEU A N 1
ATOM 734 C CA . LEU A 1 88 ? -9.015 -7.211 1.520 1.00 92.12 88 LEU A CA 1
ATOM 735 C C . LEU A 1 88 ? -10.530 -7.040 1.430 1.00 92.12 88 LEU A C 1
ATOM 737 O O . LEU A 1 88 ? -11.055 -6.092 1.988 1.00 92.12 88 LEU A O 1
ATOM 741 N N . TYR A 1 89 ? -11.241 -7.970 0.791 1.00 90.44 89 TYR A N 1
ATOM 742 C CA . TYR A 1 89 ? -12.699 -7.920 0.703 1.00 90.44 89 TYR A CA 1
ATOM 743 C C . TYR A 1 89 ? -13.364 -8.017 2.080 1.00 90.44 89 TYR A C 1
ATOM 745 O O . TYR A 1 89 ? -14.276 -7.258 2.380 1.00 90.44 89 TYR A O 1
ATOM 753 N N . LYS A 1 90 ? -12.898 -8.936 2.932 1.00 89.81 90 LYS A N 1
ATOM 754 C CA . LYS A 1 90 ? -13.478 -9.167 4.260 1.00 89.81 90 LYS A CA 1
ATOM 755 C C . LYS A 1 90 ? -13.195 -8.033 5.246 1.00 89.81 90 LYS A C 1
ATOM 757 O O . LYS A 1 90 ? -14.008 -7.792 6.129 1.00 89.81 90 LYS A O 1
ATOM 762 N N . HIS A 1 91 ? -12.034 -7.395 5.137 1.00 87.31 91 HIS A N 1
ATOM 763 C CA . HIS A 1 91 ? -11.581 -6.352 6.061 1.00 87.31 91 HIS A CA 1
ATOM 764 C C . HIS A 1 91 ? -11.718 -4.935 5.498 1.00 87.31 91 HIS A C 1
ATOM 766 O O . HIS A 1 91 ? -11.166 -4.008 6.081 1.00 87.31 91 HIS A O 1
ATOM 772 N N . ASN A 1 92 ? -12.418 -4.758 4.378 1.00 87.81 92 ASN A N 1
ATOM 773 C CA . ASN A 1 92 ? -12.764 -3.441 3.865 1.00 87.81 92 ASN A CA 1
ATOM 774 C C . ASN A 1 92 ? -14.124 -3.031 4.448 1.00 87.81 92 ASN A C 1
ATOM 776 O O . ASN A 1 92 ? -15.135 -3.522 3.940 1.00 87.81 92 ASN A O 1
ATOM 780 N N . PRO A 1 93 ? -14.166 -2.204 5.511 1.00 82.88 93 PRO A N 1
ATOM 781 C CA . PRO A 1 93 ? -15.429 -1.766 6.083 1.00 82.88 93 PRO A CA 1
ATOM 782 C C . PRO A 1 93 ? -16.179 -0.904 5.068 1.00 82.88 93 PRO A C 1
ATOM 784 O O . PRO A 1 93 ? -15.611 -0.010 4.438 1.00 82.88 93 PRO A O 1
ATOM 787 N N . ASP A 1 94 ? -17.460 -1.191 4.908 1.00 90.50 94 ASP A N 1
ATOM 788 C CA . ASP A 1 94 ? -18.426 -0.282 4.315 1.00 90.50 94 ASP A CA 1
ATOM 789 C C . ASP A 1 94 ? -18.697 0.908 5.249 1.00 90.50 94 ASP A C 1
ATOM 791 O O . ASP A 1 94 ? -18.361 0.888 6.435 1.00 90.50 94 ASP A O 1
ATOM 795 N N . GLU A 1 95 ? -19.277 1.971 4.694 1.00 89.00 95 GLU A N 1
ATOM 796 C CA . GLU A 1 95 ? -19.589 3.194 5.440 1.00 89.00 95 GLU A CA 1
ATOM 797 C C . GLU A 1 95 ? -20.521 2.911 6.626 1.00 89.00 95 GLU A C 1
ATOM 799 O O . GLU A 1 95 ? -20.263 3.380 7.737 1.00 89.00 95 GLU A O 1
ATOM 804 N N . ASP A 1 96 ? -21.543 2.077 6.412 1.00 91.38 96 ASP A N 1
ATOM 805 C CA . ASP A 1 96 ? -22.497 1.685 7.449 1.00 91.38 96 ASP A CA 1
ATOM 806 C C . ASP A 1 96 ? -21.803 0.885 8.563 1.00 91.38 96 ASP A C 1
ATOM 808 O O . ASP A 1 96 ? -21.936 1.234 9.737 1.00 91.38 96 ASP A O 1
ATOM 812 N N . SER A 1 97 ? -20.989 -0.124 8.217 1.00 91.50 97 SER A N 1
ATOM 813 C CA . SER A 1 97 ? -20.200 -0.887 9.200 1.00 91.50 97 SER A CA 1
ATOM 814 C C . SER A 1 97 ? -19.218 -0.007 9.978 1.00 91.50 97 SER A C 1
ATOM 816 O O . SER A 1 97 ? -19.087 -0.150 11.197 1.00 91.50 97 SER A O 1
ATOM 818 N N . PHE A 1 98 ? -18.541 0.936 9.314 1.00 92.56 98 PHE A N 1
ATOM 819 C CA . PHE A 1 98 ? -17.671 1.894 9.995 1.00 92.56 98 PHE A CA 1
ATOM 820 C C . PHE A 1 98 ? -18.461 2.747 10.993 1.00 92.56 98 PHE A C 1
ATOM 822 O O . PHE A 1 98 ? -18.039 2.902 12.143 1.00 92.56 98 PHE A O 1
ATOM 829 N N . ARG A 1 99 ? -19.619 3.272 10.576 1.00 93.88 99 ARG A N 1
ATOM 830 C CA . ARG A 1 99 ? -20.475 4.111 11.416 1.00 93.88 99 ARG A CA 1
ATOM 831 C C . ARG A 1 99 ? -21.023 3.345 12.616 1.00 93.88 99 ARG A C 1
ATOM 833 O O . ARG A 1 99 ? -20.997 3.875 13.727 1.00 93.88 99 ARG A O 1
ATOM 840 N N . GLU A 1 100 ? -21.483 2.117 12.410 1.00 94.75 100 GLU A N 1
ATOM 841 C CA . GLU A 1 100 ? -21.948 1.231 13.476 1.00 94.75 100 GLU A CA 1
ATOM 842 C C . GLU A 1 100 ? -20.836 1.004 14.505 1.00 94.75 100 GLU A C 1
ATOM 844 O O . GLU A 1 100 ? -21.019 1.293 15.688 1.00 94.75 100 GLU A O 1
ATOM 849 N N . HIS A 1 101 ? -19.640 0.611 14.059 1.00 94.00 101 HIS A N 1
ATOM 850 C CA . HIS A 1 101 ? -18.507 0.394 14.955 1.00 94.00 101 HIS A CA 1
ATOM 851 C C . HIS A 1 101 ? -18.043 1.665 15.674 1.00 94.00 101 HIS A C 1
ATOM 853 O O . HIS A 1 101 ? -17.622 1.590 16.832 1.00 94.00 101 HIS A O 1
ATOM 859 N N . LEU A 1 102 ? -18.109 2.835 15.033 1.00 94.94 102 LEU A N 1
ATOM 860 C CA . LEU A 1 102 ? -17.795 4.107 15.684 1.00 94.94 102 LEU A CA 1
ATOM 861 C C . LEU A 1 102 ? -18.756 4.370 16.852 1.00 94.94 102 LEU A C 1
ATOM 863 O O . LEU A 1 102 ? -18.302 4.609 17.971 1.00 94.94 102 LEU A O 1
ATOM 867 N N . LEU A 1 103 ? -20.065 4.242 16.613 1.00 95.31 103 LEU A N 1
ATOM 868 C CA . LEU A 1 103 ? -21.097 4.443 17.633 1.00 95.31 103 LEU A CA 1
ATOM 869 C C . LEU A 1 103 ? -20.999 3.408 18.762 1.00 95.31 103 LEU A C 1
ATOM 871 O O . LEU A 1 103 ? -21.072 3.764 19.938 1.00 95.31 103 LEU A O 1
ATOM 875 N N . GLU A 1 104 ? -20.776 2.134 18.433 1.00 96.56 104 GLU A N 1
ATOM 876 C CA . GLU A 1 104 ? -20.566 1.081 19.431 1.00 96.56 104 GLU A CA 1
ATOM 877 C C . GLU A 1 104 ? -19.384 1.394 20.356 1.00 96.56 104 GLU A C 1
ATOM 879 O O . GLU A 1 104 ? -19.463 1.191 21.570 1.00 96.56 104 GLU A O 1
ATOM 884 N N . ASN A 1 105 ? -18.271 1.874 19.797 1.00 95.19 105 ASN A N 1
ATOM 885 C CA . ASN A 1 105 ? -17.084 2.206 20.579 1.00 95.19 105 ASN A CA 1
ATOM 886 C C . ASN A 1 105 ? -17.261 3.501 21.383 1.00 95.19 105 ASN A C 1
ATOM 888 O O . ASN A 1 105 ? -16.804 3.554 22.527 1.00 95.19 105 ASN A O 1
ATOM 892 N N . ALA A 1 106 ? -17.981 4.493 20.853 1.00 95.25 106 ALA A N 1
ATOM 893 C CA . ALA A 1 106 ? -18.380 5.683 21.602 1.00 95.25 106 ALA A CA 1
ATOM 894 C C . ALA A 1 106 ? -19.205 5.301 22.841 1.00 95.25 106 ALA A C 1
ATOM 896 O O . ALA A 1 106 ? -18.888 5.713 23.958 1.00 95.25 106 ALA A O 1
ATOM 897 N N . ILE A 1 107 ? -20.193 4.415 22.680 1.00 95.81 107 ILE A N 1
ATOM 898 C CA . ILE A 1 107 ? -21.017 3.909 23.787 1.00 95.81 107 ILE A CA 1
ATOM 899 C C . ILE A 1 107 ? -20.163 3.154 24.814 1.00 95.81 107 ILE A C 1
ATOM 901 O O . ILE A 1 107 ? -20.307 3.379 26.016 1.00 95.81 107 ILE A O 1
ATOM 905 N N . LYS A 1 108 ? -19.246 2.280 24.375 1.00 95.00 108 LYS A N 1
ATOM 906 C CA . LYS A 1 108 ? -18.332 1.561 25.285 1.00 95.00 108 LYS A CA 1
ATOM 907 C C . LYS A 1 108 ? -17.459 2.521 26.092 1.00 95.00 108 LYS A C 1
ATOM 909 O O . LYS A 1 108 ? -17.270 2.303 27.286 1.00 95.00 108 LYS A O 1
ATOM 914 N N . LEU A 1 109 ? -16.964 3.597 25.478 1.00 94.38 109 LEU A N 1
ATOM 915 C CA . LEU A 1 109 ? -16.235 4.642 26.197 1.00 94.38 109 LEU A CA 1
ATOM 916 C C . LEU A 1 109 ? -17.135 5.343 27.217 1.00 94.38 109 LEU A C 1
ATOM 918 O O . LEU A 1 109 ? -16.717 5.516 28.359 1.00 94.38 109 LEU A O 1
ATOM 922 N N . MET A 1 110 ? -18.381 5.667 26.857 1.00 92.44 110 MET A N 1
ATOM 923 C CA . MET A 1 110 ? -19.346 6.301 27.764 1.00 92.44 110 MET A CA 1
ATOM 924 C C . MET A 1 110 ? -19.685 5.452 29.002 1.00 92.44 110 MET A C 1
ATOM 926 O O . MET A 1 110 ? -20.025 6.008 30.045 1.00 92.44 110 MET A O 1
ATOM 930 N N . GLN A 1 111 ? -19.561 4.123 28.928 1.00 94.75 111 GLN A N 1
ATOM 931 C CA . GLN A 1 111 ? -19.786 3.226 30.072 1.00 94.75 111 GLN A CA 1
ATOM 932 C C . GLN A 1 111 ? -18.669 3.282 31.126 1.00 94.75 111 GLN A C 1
ATOM 934 O O . GLN A 1 111 ? -18.891 2.931 32.284 1.00 94.75 111 GLN A O 1
ATOM 939 N N . VAL A 1 112 ? -17.467 3.712 30.745 1.00 93.88 112 VAL A N 1
ATOM 940 C CA . VAL A 1 112 ? -16.328 3.870 31.658 1.00 93.88 112 VAL A CA 1
ATOM 941 C C . VAL A 1 112 ? -16.444 5.225 32.366 1.00 93.88 112 VAL A C 1
ATOM 943 O O . VAL A 1 112 ? -16.943 6.172 31.775 1.00 93.88 112 VAL A O 1
ATOM 946 N N . GLY A 1 113 ? -16.016 5.374 33.621 1.00 92.69 113 GLY A N 1
ATOM 947 C CA . GLY A 1 113 ? -16.040 6.683 34.298 1.00 92.69 113 GLY A CA 1
ATOM 948 C C . GLY A 1 113 ? -15.029 7.663 33.692 1.00 92.69 113 GLY A C 1
ATOM 949 O O . GLY A 1 113 ? -13.921 7.254 33.362 1.00 92.69 113 GLY A O 1
ATOM 950 N N . GLU A 1 114 ? -15.373 8.948 33.567 1.00 90.56 114 GLU A N 1
ATOM 951 C CA . GLU A 1 114 ? -14.522 9.963 32.911 1.00 90.56 114 GLU A CA 1
ATOM 952 C C . GLU A 1 114 ? -13.087 10.008 33.455 1.00 90.56 114 GLU A C 1
ATOM 954 O O . GLU A 1 114 ? -12.141 10.117 32.684 1.00 90.56 114 GLU A O 1
ATOM 959 N N . THR A 1 115 ? -12.913 9.823 34.765 1.00 92.44 115 THR A N 1
ATOM 960 C CA . THR A 1 115 ? -11.609 9.861 35.448 1.00 92.44 115 THR A CA 1
ATOM 961 C C . THR A 1 115 ? -10.672 8.701 35.109 1.00 92.44 115 THR A C 1
ATOM 963 O O . THR A 1 115 ? -9.488 8.768 35.426 1.00 92.44 115 THR A O 1
ATOM 966 N N . ILE A 1 116 ? -11.189 7.627 34.508 1.00 93.44 116 ILE A N 1
ATOM 967 C CA . ILE A 1 116 ? -10.436 6.405 34.192 1.00 93.44 116 ILE A CA 1
ATOM 968 C C . ILE A 1 116 ? -10.475 6.051 32.695 1.00 93.44 116 ILE A C 1
ATOM 970 O O . ILE A 1 116 ? -9.961 5.004 32.299 1.00 93.44 116 ILE A O 1
ATOM 974 N N . ARG A 1 117 ? -11.082 6.897 31.848 1.00 93.94 117 ARG A N 1
ATOM 975 C CA . ARG A 1 117 ? -11.071 6.728 30.385 1.00 93.94 117 ARG A CA 1
ATOM 976 C C . ARG A 1 117 ? -9.697 7.076 29.815 1.00 93.94 117 ARG A C 1
ATOM 978 O O . ARG A 1 117 ? -8.999 7.948 30.318 1.00 93.94 117 ARG A O 1
ATOM 985 N N . ASN A 1 118 ? -9.333 6.432 28.707 1.00 94.00 118 ASN A N 1
ATOM 986 C CA . ASN A 1 118 ? -8.167 6.842 27.931 1.00 94.00 118 ASN A CA 1
ATOM 987 C C . ASN A 1 118 ? -8.501 8.107 27.124 1.00 94.00 118 ASN A C 1
ATOM 989 O O . ASN A 1 118 ? -9.285 8.041 26.176 1.00 94.00 118 ASN A O 1
ATOM 993 N N . GLU A 1 119 ? -7.879 9.231 27.477 1.00 94.94 119 GLU A N 1
ATOM 994 C CA . GLU A 1 119 ? -8.081 10.533 26.826 1.00 94.94 119 GLU A CA 1
ATOM 995 C C . GLU A 1 119 ? -7.820 10.494 25.313 1.00 94.94 119 GLU A C 1
ATOM 997 O O . GLU A 1 119 ? -8.562 11.102 24.545 1.00 94.94 119 GLU A O 1
ATOM 1002 N N . ILE A 1 120 ? -6.822 9.724 24.861 1.00 96.00 120 ILE A N 1
ATOM 1003 C CA . ILE A 1 120 ? -6.478 9.604 23.435 1.00 96.00 120 ILE A CA 1
ATOM 1004 C C . ILE A 1 120 ? -7.623 8.935 22.668 1.00 96.00 120 ILE A C 1
ATOM 1006 O O . ILE A 1 120 ? -7.977 9.358 21.570 1.00 96.00 120 ILE A O 1
ATOM 1010 N N . SER A 1 121 ? -8.219 7.890 23.246 1.00 94.31 121 SER A N 1
ATOM 1011 C CA . SER A 1 121 ? -9.346 7.185 22.629 1.00 94.31 121 SER A CA 1
ATOM 1012 C C . SER A 1 121 ? -10.597 8.057 22.572 1.00 94.31 121 SER A C 1
ATOM 1014 O O . SER A 1 121 ? -11.296 8.030 21.563 1.00 94.31 121 SER A O 1
ATOM 1016 N N . VAL A 1 122 ? -10.855 8.845 23.621 1.00 95.50 122 VAL A N 1
ATOM 1017 C 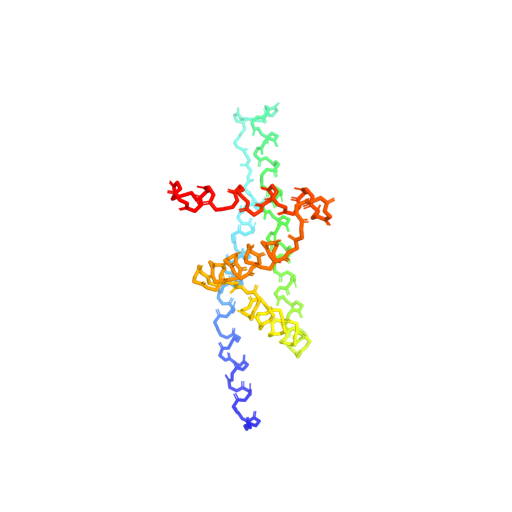CA . VAL A 1 122 ? -11.978 9.794 23.666 1.00 95.50 122 VAL A CA 1
ATOM 1018 C C . VAL A 1 122 ? -11.827 10.849 22.571 1.00 95.50 122 VAL A C 1
ATOM 1020 O O . VAL A 1 122 ? -12.703 10.961 21.719 1.00 95.50 122 VAL A O 1
ATOM 1023 N N . GLN A 1 123 ? -10.678 11.528 22.517 1.00 96.50 123 GLN A N 1
ATOM 1024 C CA . GLN A 1 123 ? -10.401 12.540 21.492 1.00 96.50 123 GLN A CA 1
ATOM 1025 C C . GLN A 1 123 ? -10.512 11.968 20.076 1.00 96.50 123 GLN A C 1
ATOM 1027 O O . GLN A 1 123 ? -11.043 12.617 19.179 1.00 96.50 123 GLN A O 1
ATOM 1032 N N . HIS A 1 124 ? -10.022 10.744 19.862 1.00 96.25 124 HIS A N 1
ATOM 1033 C CA . HIS A 1 124 ? -10.101 10.098 18.557 1.00 96.25 124 HIS A CA 1
ATOM 1034 C C . HIS A 1 124 ? -11.549 9.887 18.102 1.00 96.25 124 HIS A C 1
ATOM 1036 O O . HIS A 1 124 ? -11.884 10.226 16.969 1.00 96.25 124 HIS A O 1
ATOM 1042 N N . VAL A 1 125 ? -12.410 9.366 18.981 1.00 96.06 125 VAL A N 1
ATOM 1043 C CA . VAL A 1 125 ? -13.827 9.138 18.667 1.00 96.06 125 VAL A CA 1
ATOM 1044 C C . VAL A 1 125 ? -14.558 10.458 18.423 1.00 96.06 125 VAL A C 1
ATOM 1046 O O . VAL A 1 125 ? -15.257 10.576 17.422 1.00 96.06 125 VAL A O 1
ATOM 1049 N N . GLU A 1 126 ? -14.332 11.474 19.257 1.00 94.75 126 GLU A N 1
ATOM 1050 C CA . GLU A 1 126 ? -14.943 12.802 19.094 1.00 94.75 126 GLU A CA 1
ATOM 1051 C C . GLU A 1 126 ? -14.565 13.464 17.758 1.00 94.75 126 GLU A C 1
ATOM 1053 O O . GLU A 1 126 ? -15.411 14.057 17.085 1.00 94.75 126 GLU A O 1
ATOM 1058 N N . ILE A 1 127 ? -13.301 13.342 17.338 1.00 97.00 127 ILE A N 1
ATOM 1059 C CA . ILE A 1 127 ? -12.832 13.857 16.044 1.00 97.00 127 ILE A CA 1
ATOM 1060 C C . ILE A 1 127 ? -13.524 13.132 14.884 1.00 97.00 127 ILE A C 1
ATOM 1062 O O . ILE A 1 127 ? -13.967 13.782 13.937 1.00 97.00 127 ILE A O 1
ATOM 1066 N N . LEU A 1 128 ? -13.636 11.804 14.952 1.00 95.38 128 LEU A N 1
ATOM 1067 C CA . LEU A 1 128 ? -14.300 11.020 13.908 1.00 95.38 128 LEU A CA 1
ATOM 1068 C C . LEU A 1 128 ? -15.795 11.346 13.809 1.00 95.38 128 LEU A C 1
ATOM 1070 O O . LEU A 1 128 ? -16.320 11.490 12.706 1.00 95.38 128 LEU A O 1
ATOM 1074 N N . GLU A 1 129 ? -16.476 11.511 14.943 1.00 94.12 129 GLU A N 1
ATOM 1075 C CA . GLU A 1 129 ? -17.876 11.939 14.964 1.00 94.12 129 GLU A CA 1
ATOM 1076 C C . GLU A 1 129 ? -18.048 13.333 14.360 1.00 94.12 129 GLU A C 1
ATOM 1078 O O . GLU A 1 129 ? -18.976 13.556 13.579 1.00 94.12 129 GLU A O 1
ATOM 1083 N N . LYS A 1 130 ? -17.132 14.257 14.669 1.00 96.00 130 LYS A N 1
ATOM 1084 C CA . LYS A 1 130 ? -17.120 15.592 14.074 1.00 96.00 130 LYS A CA 1
ATOM 1085 C C . LYS A 1 130 ? -16.985 15.529 12.551 1.00 96.00 130 LYS A C 1
ATOM 1087 O O . LYS A 1 130 ? -17.796 16.149 11.871 1.00 96.00 130 LYS A O 1
ATOM 1092 N N . TYR A 1 131 ? -16.018 14.778 12.022 1.00 94.94 131 TYR A N 1
ATOM 1093 C CA . TYR A 1 131 ? -15.817 14.666 10.572 1.00 94.94 131 TYR A CA 1
ATOM 1094 C C . TYR A 1 131 ? -17.030 14.083 9.860 1.00 94.94 131 TYR A C 1
ATOM 1096 O O . TYR A 1 131 ? -17.495 14.660 8.879 1.00 94.94 131 TYR A O 1
ATOM 1104 N N . TYR A 1 132 ? -17.621 13.026 10.418 1.00 92.19 132 TYR A N 1
ATOM 1105 C CA . TYR A 1 132 ? -18.844 12.463 9.858 1.00 92.19 132 TYR A CA 1
ATOM 1106 C C . TYR A 1 132 ? -19.986 13.490 9.829 1.00 92.19 132 TYR A C 1
ATOM 1108 O O . TYR A 1 132 ? -20.703 13.605 8.839 1.00 92.19 132 TYR A O 1
ATOM 1116 N N . ASN A 1 133 ? -20.159 14.265 10.904 1.00 92.38 133 ASN A N 1
ATOM 1117 C CA . ASN A 1 133 ? -21.208 15.286 10.976 1.00 92.38 133 ASN A CA 1
ATOM 1118 C C . ASN A 1 133 ? -20.957 16.465 10.018 1.00 92.38 133 ASN A C 1
ATOM 1120 O O . ASN A 1 133 ? -21.908 17.112 9.583 1.00 92.38 133 ASN A O 1
ATOM 1124 N N . GLU A 1 134 ? -19.695 16.744 9.689 1.00 95.44 134 GLU A N 1
ATOM 1125 C CA . GLU A 1 134 ? -19.287 17.740 8.691 1.00 95.44 134 GLU A CA 1
ATOM 1126 C C . GLU A 1 134 ? -19.392 17.214 7.245 1.00 95.44 134 GLU A C 1
ATOM 1128 O O . GLU A 1 134 ? -19.282 18.003 6.306 1.00 95.44 134 GLU A O 1
ATOM 1133 N N . GLY A 1 135 ? -19.652 15.914 7.057 1.00 89.19 135 GLY A N 1
ATOM 1134 C CA . GLY A 1 135 ? -19.710 15.264 5.746 1.00 89.19 135 GLY A CA 1
ATOM 1135 C C . GLY A 1 135 ? -18.339 15.120 5.076 1.00 89.19 135 GLY A C 1
ATOM 1136 O O . GLY A 1 135 ? -18.265 15.164 3.845 1.00 89.19 135 GLY A O 1
ATOM 1137 N N . LEU A 1 136 ? -17.273 15.018 5.881 1.00 72.50 136 LEU A N 1
ATOM 1138 C CA . LEU A 1 136 ? -15.880 14.829 5.456 1.00 72.50 136 LEU A CA 1
ATOM 1139 C C . LEU A 1 136 ? -15.460 13.357 5.458 1.00 72.50 136 LEU A C 1
ATOM 1141 O O . LEU A 1 136 ? -15.892 12.615 6.368 1.00 72.50 136 LEU A O 1
#

Foldseek 3Di:
DDPVVVVVVVVVVVVVVVVVLVVLVVVLVVLVPDDDDPVCPPHPVNVVSVVVSVVVNVVSVVVSVVVVVCVVCVPVVCVVVVVVVVVCVVPVDDPVRVVVVLVVVQVVQVVDDPVPGDPVSNVVSVVVVVCVVVVD